Protein AF-D5GYF1-F1 (afdb_monomer_lite)

Structure (mmCIF, N/CA/C/O backbone):
data_AF-D5GYF1-F1
#
_entry.id   AF-D5GYF1-F1
#
loop_
_atom_site.group_PDB
_atom_site.id
_atom_site.type_symbol
_atom_site.label_atom_id
_atom_site.label_alt_id
_atom_site.label_comp_id
_atom_site.label_asym_id
_atom_site.label_entity_id
_atom_site.label_seq_id
_atom_site.pdbx_PDB_ins_code
_atom_site.Cartn_x
_atom_site.Cartn_y
_atom_site.Cartn_z
_atom_site.occupancy
_atom_site.B_iso_or_equiv
_atom_site.auth_seq_id
_atom_site.auth_comp_id
_atom_site.auth_asym_id
_atom_site.auth_atom_id
_atom_site.pdbx_PDB_model_num
ATOM 1 N N . MET A 1 1 ? 20.645 -6.343 13.210 1.00 85.75 1 MET A N 1
ATOM 2 C CA . MET A 1 1 ? 20.319 -5.591 14.448 1.00 85.75 1 MET A CA 1
ATOM 3 C C . MET A 1 1 ? 18.857 -5.847 14.800 1.00 85.75 1 MET A C 1
ATOM 5 O O . MET A 1 1 ? 18.083 -6.043 13.872 1.00 85.75 1 MET A O 1
ATOM 9 N N . LYS A 1 2 ? 18.475 -5.896 16.087 1.00 92.25 2 LYS A N 1
ATOM 10 C CA . LYS A 1 2 ? 17.061 -6.028 16.495 1.00 92.25 2 LYS A CA 1
ATOM 11 C C . LYS A 1 2 ? 16.458 -4.639 16.714 1.00 92.25 2 LYS A C 1
ATOM 13 O O . LYS A 1 2 ? 16.918 -3.916 17.593 1.00 92.25 2 LYS A O 1
ATOM 18 N N . TYR A 1 3 ? 15.439 -4.292 15.934 1.00 93.81 3 TYR A N 1
ATOM 19 C CA . TYR A 1 3 ? 14.643 -3.077 16.116 1.00 93.81 3 TYR A CA 1
ATOM 20 C C . TYR A 1 3 ? 13.436 -3.431 16.990 1.00 93.81 3 TYR A C 1
ATOM 22 O O . TYR A 1 3 ? 12.377 -3.774 16.477 1.00 93.81 3 TYR A O 1
ATOM 30 N N . ASN A 1 4 ? 13.635 -3.471 18.311 1.00 94.25 4 ASN A N 1
ATOM 31 C CA . ASN A 1 4 ? 12.591 -3.909 19.242 1.00 94.25 4 ASN A CA 1
ATOM 32 C C . ASN A 1 4 ? 11.381 -2.958 19.194 1.00 94.25 4 ASN A C 1
ATOM 34 O O . ASN A 1 4 ? 11.554 -1.743 19.285 1.00 94.25 4 ASN A O 1
ATOM 38 N N . GLN A 1 5 ? 10.171 -3.511 19.111 1.00 92.81 5 GLN A N 1
ATOM 39 C CA . GLN A 1 5 ? 8.918 -2.761 19.048 1.00 92.81 5 GLN A CA 1
ATOM 40 C C . GLN A 1 5 ? 7.981 -3.244 20.158 1.00 92.81 5 GLN A C 1
ATOM 42 O O . GLN A 1 5 ? 7.512 -4.375 20.122 1.00 92.81 5 GLN A O 1
ATOM 47 N N . TYR A 1 6 ? 7.717 -2.384 21.142 1.00 95.00 6 TYR A N 1
ATOM 48 C CA . TYR A 1 6 ? 6.863 -2.702 22.300 1.00 95.00 6 TYR A CA 1
ATOM 49 C C . TYR A 1 6 ? 5.538 -1.928 22.310 1.00 95.00 6 TYR A C 1
ATOM 51 O O . TYR A 1 6 ? 4.676 -2.200 23.134 1.00 95.00 6 TYR A O 1
ATOM 59 N N . ALA A 1 7 ? 5.392 -0.945 21.417 1.00 97.06 7 ALA A N 1
ATOM 60 C CA . ALA A 1 7 ? 4.228 -0.062 21.345 1.00 97.06 7 ALA A CA 1
ATOM 61 C C . ALA A 1 7 ? 3.227 -0.461 20.245 1.00 97.06 7 ALA A C 1
ATOM 63 O O . ALA A 1 7 ? 2.267 0.264 20.005 1.00 97.06 7 ALA A O 1
ATOM 64 N N . TYR A 1 8 ? 3.466 -1.573 19.542 1.00 95.62 8 TYR A N 1
ATOM 65 C CA . TYR A 1 8 ? 2.485 -2.112 18.604 1.00 95.62 8 TYR A CA 1
ATOM 66 C C . TYR A 1 8 ? 1.332 -2.726 19.396 1.00 95.62 8 TYR A C 1
ATOM 68 O O . TYR A 1 8 ? 1.560 -3.596 20.235 1.00 95.62 8 TYR A O 1
ATOM 76 N N . VAL A 1 9 ? 0.117 -2.249 19.144 1.00 96.75 9 VAL A N 1
ATOM 77 C CA . VAL A 1 9 ? -1.106 -2.795 19.732 1.00 96.75 9 VAL A CA 1
ATOM 78 C C . VAL A 1 9 ? -1.698 -3.778 18.732 1.00 96.75 9 VAL A C 1
ATOM 80 O O . VAL A 1 9 ? -1.764 -3.477 17.542 1.00 96.75 9 VAL A O 1
ATOM 83 N N . GLU A 1 10 ? -2.095 -4.959 19.206 1.00 96.56 10 GLU A N 1
ATOM 84 C CA . GLU A 1 10 ? -2.831 -5.903 18.369 1.00 96.56 10 GLU A CA 1
ATOM 85 C C . GLU A 1 10 ? -4.185 -5.299 17.991 1.00 96.56 10 GLU A C 1
ATOM 87 O O . GLU A 1 10 ? -4.981 -4.927 18.853 1.00 96.56 10 GLU A O 1
ATOM 92 N N . THR A 1 11 ? -4.429 -5.213 16.688 1.00 96.44 11 THR A N 1
ATOM 93 C CA . THR A 1 11 ? -5.622 -4.599 16.108 1.00 96.44 11 THR A CA 1
ATOM 94 C C . THR A 1 11 ? -6.282 -5.617 15.188 1.00 96.44 11 THR A C 1
ATOM 96 O O . THR A 1 11 ? -5.597 -6.213 14.354 1.00 96.44 11 THR A O 1
ATOM 99 N N . ASP A 1 12 ? -7.590 -5.837 15.323 1.00 97.31 12 ASP A N 1
ATOM 100 C CA . ASP A 1 12 ? -8.329 -6.738 14.433 1.00 97.31 12 ASP A CA 1
ATOM 101 C C . ASP A 1 12 ? -8.422 -6.191 12.995 1.00 97.31 12 ASP A C 1
ATOM 103 O O . ASP A 1 12 ? -8.092 -5.036 12.717 1.00 97.31 12 ASP A O 1
ATOM 107 N N . PHE A 1 13 ? -8.831 -7.040 12.050 1.00 96.75 13 PHE A N 1
ATOM 108 C CA . PHE A 1 13 ? -8.862 -6.664 10.635 1.00 96.75 13 PHE A CA 1
ATOM 109 C C . PHE A 1 13 ? -9.803 -5.483 10.352 1.00 96.75 13 PHE A C 1
ATOM 111 O O . PHE A 1 13 ? -9.455 -4.598 9.570 1.00 96.75 13 PHE A O 1
ATOM 118 N N . ASP A 1 14 ? -10.963 -5.430 11.006 1.00 97.31 14 ASP A N 1
ATOM 119 C CA . ASP A 1 14 ? -11.956 -4.378 10.776 1.00 97.31 14 ASP A CA 1
ATOM 120 C C . ASP A 1 14 ? -11.442 -3.017 11.262 1.00 97.31 14 ASP A C 1
ATOM 122 O O . ASP A 1 14 ? -11.573 -2.002 10.569 1.00 97.31 14 ASP A O 1
ATOM 126 N N . GLN A 1 15 ? -10.787 -2.992 12.422 1.00 97.94 15 GLN A N 1
ATOM 127 C CA . GLN A 1 15 ? -10.162 -1.799 12.971 1.00 97.94 15 GLN A CA 1
ATOM 128 C C . GLN A 1 15 ? -8.936 -1.375 12.142 1.00 97.94 15 GLN A C 1
ATOM 130 O O . GLN A 1 15 ? -8.777 -0.181 11.887 1.00 97.94 15 GLN A O 1
ATOM 135 N N . GLN A 1 16 ? -8.134 -2.315 11.616 1.00 97.81 16 GLN A N 1
ATOM 136 C CA . GLN A 1 16 ? -7.058 -2.003 10.660 1.00 97.81 16 GLN A CA 1
ATOM 137 C C . GLN A 1 16 ? -7.607 -1.319 9.398 1.00 97.81 16 GLN A C 1
ATOM 139 O O . GLN A 1 16 ? -7.102 -0.276 8.982 1.00 97.81 16 GLN A O 1
ATOM 144 N N . VAL A 1 17 ? -8.656 -1.879 8.788 1.00 97.50 17 VAL A N 1
ATOM 145 C CA . VAL A 1 17 ? -9.291 -1.316 7.585 1.00 97.50 17 VAL A CA 1
ATOM 146 C C . VAL A 1 17 ? -9.824 0.087 7.861 1.00 97.50 17 VAL A C 1
ATOM 148 O O . VAL A 1 17 ? -9.576 1.004 7.073 1.00 97.50 17 VAL A O 1
ATOM 151 N N . LYS A 1 18 ? -10.515 0.269 8.991 1.00 97.38 18 LYS A N 1
ATOM 152 C CA . LYS A 1 18 ? -11.048 1.565 9.414 1.00 97.38 18 LYS A CA 1
ATOM 153 C C . LYS A 1 18 ? -9.945 2.613 9.543 1.00 97.38 18 LYS A C 1
ATOM 155 O O . LYS A 1 18 ? -10.037 3.665 8.916 1.00 97.38 18 LYS A O 1
ATOM 160 N N . GLU A 1 19 ? -8.885 2.313 10.288 1.00 97.62 19 GLU A N 1
ATOM 161 C CA . GLU A 1 19 ? -7.773 3.244 10.498 1.00 97.62 19 GLU A CA 1
ATOM 162 C C . GLU A 1 19 ? -7.074 3.613 9.184 1.00 97.62 19 GLU A C 1
ATOM 164 O O . GLU A 1 19 ? -6.779 4.786 8.949 1.00 97.62 19 GLU A O 1
ATOM 169 N N . LEU A 1 20 ? -6.858 2.643 8.288 1.00 97.50 20 LEU A N 1
ATOM 170 C CA . LEU A 1 20 ? -6.222 2.888 6.991 1.00 97.50 20 LEU A CA 1
ATOM 171 C C . LEU A 1 20 ? -7.077 3.764 6.063 1.00 97.50 20 LEU A C 1
ATOM 173 O O . LEU A 1 20 ? -6.528 4.565 5.298 1.00 97.50 20 LEU A O 1
ATOM 177 N N . ILE A 1 21 ? -8.402 3.622 6.112 1.00 96.88 21 ILE A N 1
ATOM 178 C CA . ILE A 1 21 ? -9.333 4.496 5.387 1.00 96.88 21 ILE A CA 1
ATOM 179 C C . ILE A 1 21 ? -9.317 5.903 5.993 1.00 96.88 21 ILE A C 1
ATOM 181 O O . ILE A 1 21 ? -9.256 6.881 5.245 1.00 96.88 21 ILE A O 1
ATOM 185 N N . ASP A 1 22 ? -9.324 6.013 7.323 1.00 97.62 22 ASP A N 1
ATOM 186 C CA . ASP A 1 22 ? -9.370 7.293 8.041 1.00 97.62 22 ASP A CA 1
ATOM 187 C C . ASP A 1 22 ? -8.135 8.165 7.756 1.00 97.62 22 ASP A C 1
ATOM 189 O O . ASP A 1 22 ? -8.249 9.386 7.620 1.00 97.62 22 ASP A O 1
ATOM 193 N N . ILE A 1 23 ? -6.959 7.556 7.563 1.00 96.00 23 ILE A N 1
ATOM 194 C CA . ILE A 1 23 ? -5.734 8.269 7.155 1.00 96.00 23 ILE A CA 1
ATOM 195 C C . ILE A 1 23 ? -5.591 8.439 5.628 1.00 96.00 23 ILE A C 1
ATOM 197 O O . ILE A 1 23 ? -4.539 8.866 5.149 1.00 96.00 23 ILE A O 1
ATOM 201 N N . ASN A 1 24 ? -6.630 8.122 4.847 1.00 93.62 24 ASN A N 1
ATOM 202 C CA . ASN A 1 24 ? -6.652 8.153 3.377 1.00 93.62 24 ASN A CA 1
ATOM 203 C C . ASN A 1 24 ? -5.593 7.264 2.694 1.00 93.6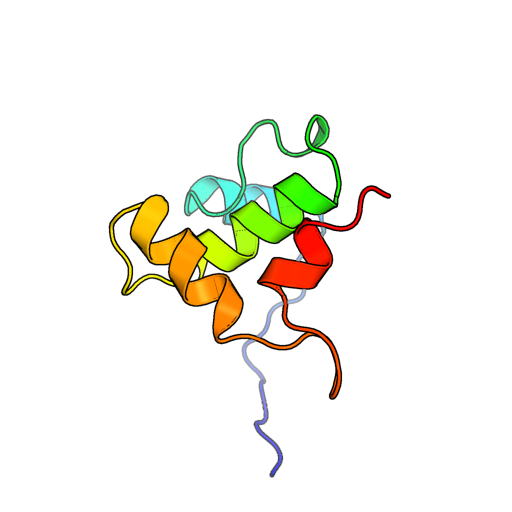2 24 ASN A C 1
ATOM 205 O O . ASN A 1 24 ? -5.179 7.542 1.565 1.00 93.62 24 ASN A O 1
ATOM 209 N N . PHE A 1 25 ? -5.143 6.199 3.359 1.00 95.38 25 PHE A N 1
ATOM 210 C CA . PHE A 1 25 ? -4.161 5.264 2.811 1.00 95.38 25 PHE A CA 1
ATOM 211 C C . PHE A 1 25 ? -4.830 4.159 1.984 1.00 95.38 25 PHE A C 1
ATOM 213 O O . PHE A 1 25 ? -4.374 3.848 0.881 1.00 95.38 25 PHE A O 1
ATOM 220 N N . LEU A 1 26 ? -5.944 3.613 2.483 1.00 96.38 26 LEU A N 1
ATOM 221 C CA . LEU A 1 26 ? -6.737 2.573 1.826 1.00 96.38 26 LEU A CA 1
ATOM 222 C C . LEU A 1 26 ? -7.994 3.179 1.168 1.00 96.38 26 LEU A C 1
ATOM 224 O O . LEU A 1 26 ? -8.715 3.941 1.815 1.00 96.38 26 LEU A O 1
ATOM 228 N N . PRO A 1 27 ? -8.302 2.864 -0.106 1.00 94.75 27 PRO A N 1
ATOM 229 C CA . PRO A 1 27 ? -9.557 3.280 -0.728 1.00 94.75 27 PRO A CA 1
ATOM 230 C C . PRO A 1 27 ? -10.773 2.675 -0.016 1.00 94.75 27 PRO A C 1
ATOM 232 O O . PRO A 1 27 ? -10.770 1.501 0.341 1.00 94.75 27 PRO A O 1
ATOM 235 N N . LYS A 1 28 ? -11.863 3.440 0.114 1.00 95.62 28 LYS A N 1
ATOM 236 C CA . LYS A 1 28 ? -13.108 2.954 0.745 1.00 95.62 28 LYS A CA 1
ATOM 237 C C . LYS A 1 28 ? -13.706 1.729 0.048 1.00 95.62 28 LYS A C 1
ATOM 239 O O . LYS A 1 28 ? -14.350 0.917 0.694 1.00 95.62 28 LYS A O 1
ATOM 244 N N . ASN A 1 29 ? -13.483 1.601 -1.258 1.00 95.44 29 ASN A N 1
ATOM 245 C CA . ASN A 1 29 ? -13.957 0.493 -2.080 1.00 95.44 29 ASN A CA 1
ATOM 246 C C . ASN A 1 29 ? -12.860 -0.549 -2.367 1.00 95.44 29 ASN A C 1
ATOM 248 O O . ASN A 1 29 ? -12.899 -1.193 -3.408 1.00 95.44 29 ASN A O 1
ATOM 252 N N . TYR A 1 30 ? -11.862 -0.705 -1.484 1.00 94.06 30 TYR A N 1
ATOM 253 C CA . TYR A 1 30 ? -10.721 -1.611 -1.700 1.00 94.06 30 TYR A CA 1
ATOM 254 C C . TYR A 1 30 ? -11.120 -3.059 -2.023 1.00 94.06 30 TYR A C 1
ATOM 256 O O . TYR A 1 30 ? -10.370 -3.749 -2.704 1.00 94.06 30 TYR A O 1
ATOM 264 N N . ALA A 1 31 ? -12.284 -3.514 -1.549 1.00 94.00 31 ALA A N 1
ATOM 265 C CA . ALA A 1 31 ? -12.796 -4.856 -1.811 1.00 94.00 31 ALA A CA 1
ATOM 266 C C . ALA A 1 31 ? -13.082 -5.113 -3.304 1.00 94.00 31 ALA A C 1
ATOM 268 O O . ALA A 1 31 ? -13.034 -6.260 -3.740 1.00 94.00 31 ALA A O 1
ATOM 269 N N . ASP A 1 32 ? -13.320 -4.058 -4.089 1.00 95.81 32 ASP A N 1
ATOM 270 C CA . ASP A 1 32 ? -13.546 -4.147 -5.537 1.00 95.81 32 ASP A CA 1
ATOM 271 C C . ASP A 1 32 ? -12.233 -4.165 -6.339 1.00 95.81 32 ASP A C 1
ATOM 273 O O . ASP A 1 32 ? -12.239 -4.357 -7.557 1.00 95.81 32 ASP A O 1
ATOM 277 N N . TRP A 1 33 ? -11.096 -3.906 -5.686 1.00 94.56 33 TRP A N 1
ATOM 278 C CA . TRP A 1 33 ? -9.803 -3.787 -6.350 1.00 94.56 33 TRP A CA 1
ATOM 279 C C . TRP A 1 33 ? -9.137 -5.156 -6.443 1.00 94.56 33 TRP A C 1
ATOM 281 O O . TRP A 1 33 ? -9.103 -5.921 -5.480 1.00 94.56 33 TRP A O 1
ATOM 291 N N . ASN A 1 34 ? -8.538 -5.455 -7.598 1.00 93.94 34 ASN A N 1
ATOM 292 C CA . ASN A 1 34 ? -7.679 -6.628 -7.696 1.00 93.94 34 ASN A CA 1
ATOM 293 C C . ASN A 1 34 ? -6.375 -6.411 -6.909 1.00 93.94 34 ASN A C 1
ATOM 295 O O . ASN A 1 34 ? -5.977 -5.286 -6.597 1.00 93.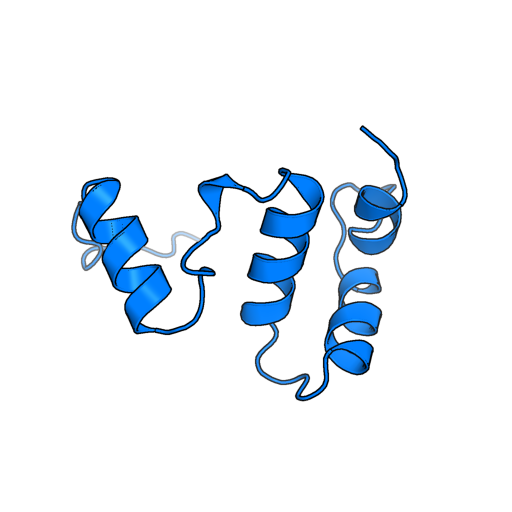94 34 ASN A O 1
ATOM 299 N N . PHE A 1 35 ? -5.690 -7.514 -6.620 1.00 93.00 35 PHE A N 1
ATOM 300 C CA . PHE A 1 35 ? -4.470 -7.511 -5.820 1.00 93.00 35 PHE A CA 1
ATOM 301 C C . PHE A 1 35 ? -3.385 -6.565 -6.359 1.00 93.00 35 PHE A C 1
ATOM 303 O O . PHE A 1 35 ? -2.793 -5.816 -5.584 1.00 93.00 35 PHE A O 1
ATOM 310 N N . ASN A 1 36 ? -3.132 -6.579 -7.671 1.00 92.38 36 ASN A N 1
ATOM 311 C CA . ASN A 1 36 ? -2.069 -5.775 -8.276 1.00 92.38 36 ASN A CA 1
ATOM 312 C C . ASN A 1 36 ? -2.364 -4.277 -8.156 1.00 92.38 36 ASN A C 1
ATOM 314 O O . ASN A 1 36 ? -1.477 -3.507 -7.782 1.00 92.38 36 ASN A O 1
ATOM 318 N N . ASP A 1 37 ? -3.608 -3.874 -8.413 1.00 92.31 37 ASP A N 1
ATOM 319 C CA . ASP A 1 37 ? -4.030 -2.480 -8.301 1.00 92.31 37 ASP A CA 1
ATOM 320 C C . ASP A 1 37 ? -3.997 -2.007 -6.845 1.00 92.31 37 ASP A C 1
ATOM 322 O O . ASP A 1 37 ? -3.531 -0.898 -6.562 1.00 92.31 37 ASP A O 1
ATOM 326 N N . LEU A 1 38 ? -4.435 -2.856 -5.908 1.00 95.25 38 LEU A N 1
ATOM 327 C CA . LEU A 1 38 ? -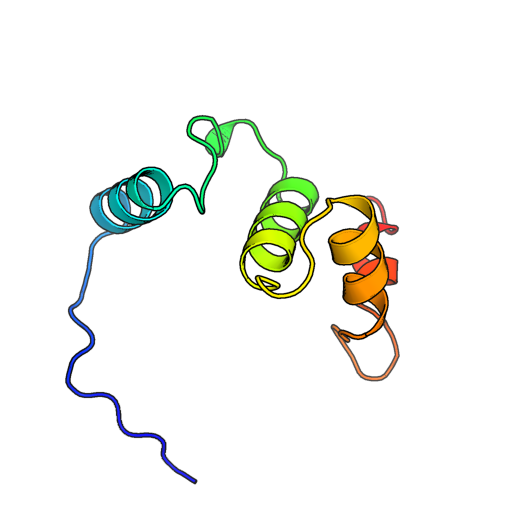4.410 -2.539 -4.485 1.00 95.25 38 LEU A CA 1
ATOM 328 C C . LEU A 1 38 ? -2.970 -2.403 -3.978 1.00 95.25 38 LEU A C 1
ATOM 330 O O . LEU A 1 38 ? -2.621 -1.370 -3.409 1.00 95.25 38 LEU A O 1
ATOM 334 N N . LEU A 1 39 ? -2.104 -3.385 -4.240 1.00 94.88 39 LEU A N 1
ATOM 335 C CA . LEU A 1 39 ? -0.695 -3.332 -3.842 1.00 94.88 39 LEU A CA 1
ATOM 336 C C . LEU A 1 39 ? 0.008 -2.115 -4.457 1.00 94.88 39 LEU A C 1
ATOM 338 O O . LEU A 1 39 ? 0.694 -1.373 -3.752 1.00 94.88 39 LEU A O 1
ATOM 342 N N . GLY A 1 40 ? -0.207 -1.868 -5.752 1.00 94.12 40 GLY A N 1
ATOM 343 C CA . GLY A 1 40 ? 0.339 -0.706 -6.445 1.00 94.12 40 GLY A CA 1
ATOM 344 C C . GLY A 1 40 ? -0.103 0.607 -5.803 1.00 94.12 40 GLY A C 1
ATOM 345 O O . GLY A 1 40 ? 0.722 1.494 -5.573 1.00 94.12 40 GLY A O 1
ATOM 346 N N . LYS A 1 41 ? -1.386 0.729 -5.443 1.00 94.12 41 LYS A N 1
ATOM 347 C CA . LYS A 1 41 ? -1.913 1.902 -4.740 1.00 94.12 41 LYS A CA 1
ATOM 348 C C . LYS A 1 41 ? -1.261 2.083 -3.371 1.00 94.12 41 LYS A C 1
ATOM 350 O O . LYS A 1 41 ? -0.788 3.183 -3.092 1.00 94.12 41 LYS A O 1
ATOM 355 N N . LEU A 1 42 ? -1.206 1.039 -2.543 1.00 95.62 42 LEU A N 1
ATOM 356 C CA . LEU A 1 42 ? -0.660 1.128 -1.185 1.00 95.62 42 LEU A CA 1
ATOM 357 C C . LEU A 1 42 ? 0.826 1.507 -1.199 1.00 95.62 42 LEU A C 1
ATOM 359 O O . LEU A 1 42 ? 1.225 2.421 -0.481 1.00 95.62 42 LEU A O 1
ATOM 363 N N . VAL A 1 43 ? 1.632 0.902 -2.078 1.00 95.62 43 VAL A N 1
ATOM 364 C CA . VAL A 1 43 ? 3.052 1.269 -2.218 1.00 95.62 43 VAL A CA 1
ATOM 365 C C . VAL A 1 43 ? 3.201 2.717 -2.686 1.00 95.62 43 VAL A C 1
ATOM 367 O O . VAL A 1 43 ? 3.990 3.476 -2.137 1.00 95.62 43 VAL A O 1
ATOM 370 N N . LYS A 1 44 ? 2.403 3.173 -3.654 1.00 94.19 44 LYS A N 1
ATOM 371 C CA . LYS A 1 44 ? 2.433 4.584 -4.069 1.00 94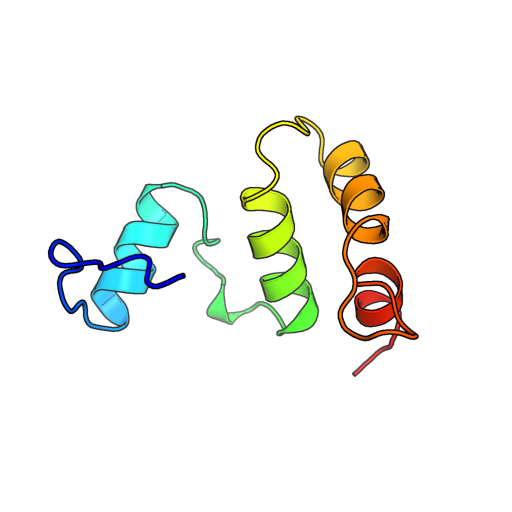.19 44 LYS A CA 1
ATOM 372 C C . LYS A 1 44 ? 2.076 5.542 -2.923 1.00 94.19 44 LYS A C 1
ATOM 374 O O . LYS A 1 44 ? 2.587 6.666 -2.891 1.00 94.19 44 LYS A O 1
ATOM 379 N N . MET A 1 45 ? 1.206 5.138 -1.997 1.00 93.88 45 MET A N 1
ATOM 380 C CA . MET A 1 45 ? 0.828 5.959 -0.844 1.00 93.88 45 MET A CA 1
ATOM 381 C C . MET A 1 45 ? 1.942 6.064 0.207 1.00 93.88 45 MET A C 1
ATOM 383 O O . MET A 1 45 ? 2.027 7.106 0.854 1.00 93.88 45 MET A O 1
ATOM 387 N N . THR A 1 46 ? 2.839 5.076 0.331 1.00 94.25 46 THR A N 1
ATOM 388 C CA . THR A 1 46 ? 3.998 5.165 1.246 1.00 94.25 46 THR A CA 1
ATOM 389 C C . THR A 1 46 ? 5.090 6.114 0.743 1.00 94.25 46 THR A C 1
ATOM 391 O O . THR A 1 46 ? 5.800 6.707 1.551 1.00 94.25 46 THR A O 1
ATOM 394 N N . ILE A 1 47 ? 5.190 6.317 -0.575 1.00 93.50 47 ILE A N 1
ATOM 395 C CA . ILE A 1 47 ? 6.162 7.213 -1.232 1.00 93.50 47 ILE A CA 1
ATOM 396 C C . ILE A 1 47 ? 5.681 8.672 -1.118 1.00 93.50 47 ILE A C 1
ATOM 398 O O . ILE A 1 47 ? 5.237 9.296 -2.090 1.00 93.50 47 ILE A O 1
ATOM 402 N N . ALA A 1 48 ? 5.656 9.211 0.100 1.00 91.50 48 ALA A N 1
ATOM 403 C CA . ALA A 1 48 ? 5.087 10.522 0.419 1.00 91.50 48 ALA A CA 1
ATOM 404 C C . ALA A 1 48 ? 5.853 11.709 -0.205 1.00 91.50 48 ALA A C 1
ATOM 406 O O . ALA A 1 48 ? 5.291 12.799 -0.370 1.00 91.50 48 ALA A O 1
ATOM 407 N N . GLU A 1 49 ? 7.122 11.521 -0.564 1.00 90.56 49 GLU A N 1
ATOM 408 C CA . GLU A 1 49 ? 7.982 12.509 -1.215 1.00 90.56 49 GLU A CA 1
ATOM 409 C C . GLU A 1 49 ? 7.554 12.800 -2.660 1.00 90.56 49 GLU A C 1
ATOM 411 O O . GLU A 1 49 ? 7.625 13.945 -3.109 1.00 90.56 49 GLU A O 1
ATOM 416 N N . ALA A 1 50 ? 7.021 11.802 -3.368 1.00 92.38 50 ALA A N 1
ATOM 417 C CA . ALA A 1 50 ? 6.484 11.975 -4.710 1.00 92.38 50 ALA A CA 1
ATOM 418 C C . ALA A 1 50 ? 5.042 12.501 -4.631 1.00 92.38 50 ALA A C 1
ATOM 420 O O . ALA A 1 50 ? 4.145 11.828 -4.123 1.00 92.38 50 ALA A O 1
ATOM 421 N N . LYS A 1 51 ? 4.807 13.725 -5.123 1.00 91.19 51 LYS A N 1
ATOM 422 C CA . LYS A 1 51 ? 3.515 14.429 -4.978 1.00 91.19 51 LYS A CA 1
ATOM 423 C C . LYS A 1 51 ? 2.500 14.136 -6.081 1.00 91.19 51 LYS A C 1
ATOM 425 O O . LYS A 1 51 ? 1.310 14.342 -5.872 1.00 91.19 51 LYS A O 1
ATOM 430 N N . THR A 1 52 ? 2.946 13.642 -7.232 1.00 93.12 52 THR A N 1
ATOM 431 C CA . THR A 1 52 ? 2.080 13.301 -8.369 1.00 93.12 52 THR A CA 1
ATOM 432 C C . THR A 1 52 ? 2.052 11.793 -8.588 1.00 93.12 52 THR A C 1
ATOM 434 O O . THR A 1 52 ? 3.021 11.099 -8.277 1.00 93.12 52 THR A O 1
ATOM 437 N N . ASP A 1 53 ? 0.958 11.270 -9.149 1.00 89.50 53 ASP A N 1
ATOM 438 C CA . ASP A 1 53 ? 0.864 9.835 -9.455 1.00 89.50 53 ASP A CA 1
ATOM 439 C C . ASP A 1 53 ? 1.933 9.390 -10.466 1.00 89.50 53 ASP A C 1
ATOM 441 O O . ASP A 1 53 ? 2.529 8.325 -10.311 1.00 89.50 53 ASP A O 1
ATOM 445 N N . ALA A 1 54 ? 2.260 10.244 -11.440 1.00 91.44 54 ALA A N 1
ATOM 446 C CA . ALA A 1 54 ? 3.343 9.989 -12.386 1.00 91.44 54 ALA A CA 1
ATOM 447 C C . ALA A 1 54 ? 4.697 9.833 -11.672 1.00 91.44 54 ALA A C 1
ATOM 449 O O . ALA A 1 54 ? 5.395 8.846 -11.893 1.00 91.44 54 ALA A O 1
ATOM 450 N N . ALA A 1 55 ? 5.039 10.745 -10.753 1.00 93.38 55 ALA A N 1
ATOM 451 C CA . ALA A 1 55 ? 6.284 10.655 -9.989 1.00 93.38 55 ALA A CA 1
ATOM 452 C C . ALA A 1 55 ? 6.321 9.403 -9.099 1.00 93.38 55 ALA A C 1
ATOM 454 O O . ALA A 1 55 ? 7.336 8.709 -9.053 1.00 93.38 55 ALA A O 1
ATOM 455 N N . LYS A 1 56 ? 5.202 9.074 -8.440 1.00 92.88 56 LYS A N 1
ATOM 456 C CA . LYS A 1 56 ? 5.069 7.850 -7.635 1.00 92.88 56 LYS A CA 1
ATOM 457 C C . LYS A 1 56 ? 5.238 6.594 -8.493 1.00 92.88 56 LYS A C 1
ATOM 459 O O . LYS A 1 56 ? 5.878 5.646 -8.060 1.00 92.88 56 LYS A O 1
ATOM 464 N N . THR A 1 57 ? 4.711 6.596 -9.717 1.00 92.00 57 THR A N 1
ATOM 465 C CA . THR A 1 57 ? 4.848 5.482 -10.667 1.00 92.00 57 THR A CA 1
ATOM 466 C C . THR A 1 57 ? 6.297 5.289 -11.104 1.00 92.00 57 THR A C 1
ATOM 468 O O . THR A 1 57 ? 6.780 4.161 -11.097 1.00 92.00 57 THR A O 1
ATOM 471 N N . THR A 1 58 ? 7.023 6.369 -11.409 1.00 93.06 58 THR A N 1
ATOM 472 C CA . THR A 1 58 ? 8.457 6.292 -11.732 1.00 93.06 58 THR A CA 1
ATOM 473 C C . THR A 1 58 ? 9.252 5.671 -10.585 1.00 93.06 58 THR A C 1
ATOM 475 O O . THR A 1 58 ? 10.072 4.782 -10.818 1.00 93.06 58 THR A O 1
ATOM 478 N N . LYS A 1 59 ? 8.946 6.069 -9.343 1.00 94.12 59 LYS A N 1
ATOM 479 C CA . LYS A 1 59 ? 9.597 5.545 -8.138 1.00 94.12 59 LYS A CA 1
ATOM 480 C C . LYS A 1 59 ? 9.439 4.038 -7.952 1.00 94.12 59 LYS A C 1
ATOM 482 O O . LYS A 1 59 ? 10.336 3.426 -7.392 1.00 94.12 59 LYS A O 1
ATOM 487 N N . LEU A 1 60 ? 8.390 3.406 -8.486 1.00 93.19 60 LEU A N 1
ATOM 488 C CA . LEU A 1 60 ? 8.223 1.947 -8.401 1.00 93.19 60 LEU A CA 1
ATOM 489 C C . LEU A 1 60 ? 9.358 1.164 -9.079 1.00 93.19 60 LEU A C 1
ATOM 491 O O . LEU A 1 60 ? 9.608 0.021 -8.712 1.00 93.19 60 LEU A O 1
ATOM 495 N N . SER A 1 61 ? 10.054 1.766 -10.047 1.00 93.69 61 SER A N 1
ATOM 496 C CA . SER A 1 61 ? 11.190 1.119 -10.722 1.00 93.69 61 SER A CA 1
ATOM 497 C C . SER A 1 61 ? 12.451 1.077 -9.851 1.00 93.69 61 SER A C 1
ATOM 499 O O . SER A 1 61 ? 13.370 0.326 -10.153 1.00 93.69 61 SER A O 1
ATOM 501 N N . GLU A 1 62 ? 12.497 1.869 -8.774 1.00 94.25 62 GLU A N 1
ATOM 502 C CA . GLU A 1 62 ? 13.608 1.893 -7.810 1.00 94.25 62 GLU A CA 1
ATOM 503 C C . GLU A 1 62 ? 13.492 0.771 -6.762 1.00 94.25 62 GLU A C 1
ATOM 505 O O . GLU A 1 62 ? 14.459 0.479 -6.060 1.00 94.25 62 GLU A O 1
ATOM 510 N N . PHE A 1 63 ? 12.328 0.119 -6.662 1.00 95.56 63 PHE A N 1
ATOM 511 C CA . PHE A 1 63 ? 12.090 -1.005 -5.756 1.00 95.56 63 PHE A CA 1
ATOM 512 C C . PHE A 1 63 ? 12.229 -2.336 -6.496 1.00 95.56 63 PHE A C 1
ATOM 514 O O . PHE A 1 63 ? 11.874 -2.456 -7.670 1.00 95.56 63 PHE A O 1
ATOM 521 N N . ALA A 1 64 ? 12.689 -3.362 -5.785 1.00 95.94 64 ALA A N 1
ATOM 522 C CA . ALA A 1 64 ? 12.854 -4.712 -6.309 1.00 95.94 64 ALA A CA 1
ATOM 523 C C . ALA A 1 64 ? 11.988 -5.711 -5.532 1.00 95.94 64 ALA A C 1
ATOM 525 O O . ALA A 1 64 ? 11.891 -5.626 -4.309 1.00 95.94 64 ALA A O 1
ATOM 526 N N . VAL A 1 65 ? 11.367 -6.656 -6.244 1.00 95.12 65 VAL A N 1
ATOM 527 C CA . VAL A 1 65 ? 10.653 -7.800 -5.637 1.00 95.12 65 VAL A CA 1
ATOM 528 C C . VAL A 1 65 ? 11.541 -9.041 -5.547 1.00 95.12 65 VAL A C 1
ATOM 530 O O . VAL A 1 65 ? 11.275 -9.945 -4.761 1.00 95.12 65 VAL A O 1
ATOM 533 N N . SER A 1 66 ? 12.608 -9.080 -6.345 1.00 94.88 66 SER A N 1
ATOM 534 C CA . SER A 1 66 ? 13.651 -10.102 -6.332 1.00 94.88 66 SER A CA 1
ATOM 535 C C . SER A 1 66 ? 14.967 -9.504 -6.837 1.00 94.88 66 SER A C 1
ATOM 537 O O . SER A 1 66 ? 15.016 -8.360 -7.284 1.00 94.88 66 SER A O 1
ATOM 539 N N . ASN A 1 67 ? 16.042 -10.285 -6.802 1.00 93.62 67 ASN A N 1
ATOM 540 C CA . ASN A 1 67 ? 17.335 -9.931 -7.397 1.00 93.62 67 ASN A CA 1
ATOM 541 C C . ASN A 1 67 ? 17.281 -9.708 -8.924 1.00 93.62 67 ASN A C 1
ATOM 543 O O . ASN A 1 67 ? 18.214 -9.139 -9.482 1.00 93.62 67 ASN A O 1
ATOM 547 N N . GLU A 1 68 ? 16.216 -10.157 -9.590 1.00 94.31 68 GLU A N 1
ATOM 548 C CA . GLU A 1 68 ? 16.087 -10.166 -11.053 1.00 94.31 68 GLU A CA 1
ATOM 549 C C . GLU A 1 68 ? 14.897 -9.339 -11.562 1.00 94.31 68 GLU A C 1
ATOM 551 O O . GLU A 1 68 ? 14.730 -9.182 -12.771 1.00 94.31 68 GLU A O 1
ATOM 556 N N . GLN A 1 69 ? 14.047 -8.815 -10.671 1.00 94.56 69 GLN A N 1
ATOM 557 C CA . GLN A 1 69 ? 12.796 -8.168 -11.060 1.00 94.56 69 GLN A CA 1
ATOM 558 C C . GLN A 1 69 ? 12.484 -6.928 -10.215 1.00 94.56 69 GLN A C 1
ATOM 560 O O . GLN A 1 69 ? 12.409 -6.981 -8.983 1.00 94.56 69 GLN A O 1
ATOM 565 N N . THR A 1 70 ? 12.225 -5.811 -10.902 1.00 95.62 70 THR A N 1
ATOM 566 C CA . THR A 1 70 ? 11.733 -4.579 -10.272 1.00 95.62 70 THR A CA 1
ATOM 567 C C . THR A 1 70 ? 10.256 -4.700 -9.900 1.00 95.62 70 THR A C 1
ATOM 569 O O . THR A 1 70 ? 9.504 -5.474 -10.498 1.00 95.62 70 THR A O 1
ATOM 572 N N . LEU A 1 71 ? 9.798 -3.897 -8.941 1.00 93.81 71 LEU A N 1
ATOM 573 C CA . LEU A 1 71 ? 8.380 -3.821 -8.594 1.00 93.81 71 LEU A CA 1
ATOM 574 C C . LEU A 1 71 ? 7.542 -3.269 -9.760 1.00 93.81 71 LEU A C 1
ATOM 576 O O . LEU A 1 71 ? 6.438 -3.747 -10.015 1.00 93.81 71 LEU A O 1
ATOM 580 N N . ALA A 1 72 ? 8.085 -2.317 -10.523 1.00 93.31 72 ALA A N 1
ATOM 581 C CA . ALA A 1 72 ? 7.444 -1.840 -11.746 1.00 93.31 72 ALA A CA 1
ATOM 582 C C . ALA A 1 72 ? 7.233 -2.969 -12.773 1.00 93.31 72 ALA A C 1
ATOM 584 O O . ALA A 1 72 ? 6.166 -3.053 -13.381 1.00 93.31 72 ALA A O 1
ATOM 585 N N . ASP A 1 73 ? 8.213 -3.857 -12.959 1.00 93.56 73 ASP A N 1
ATOM 586 C CA . ASP A 1 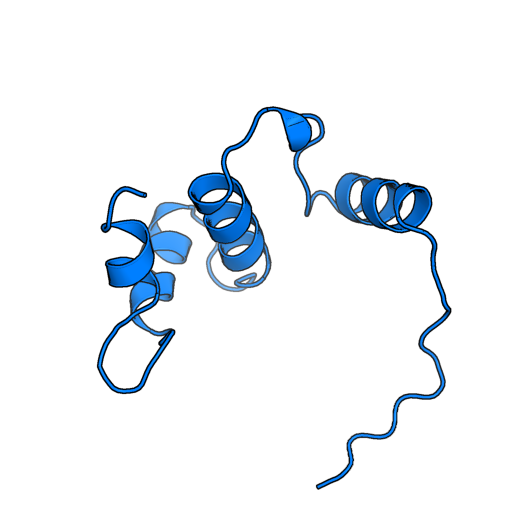73 ? 8.093 -4.992 -13.883 1.00 93.56 73 ASP A CA 1
ATOM 587 C C . ASP A 1 73 ? 7.222 -6.121 -13.334 1.00 93.56 73 ASP A C 1
ATOM 589 O O . ASP A 1 73 ? 6.600 -6.848 -14.110 1.00 93.56 73 ASP A O 1
ATOM 593 N N . PHE A 1 74 ? 7.1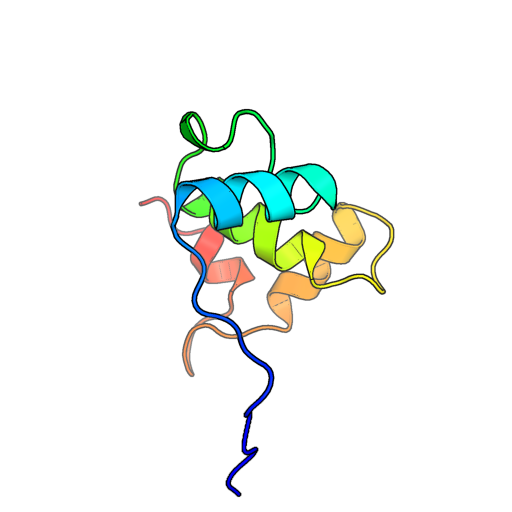35 -6.263 -12.011 1.00 93.06 74 PHE A N 1
ATOM 594 C CA . PHE A 1 74 ? 6.169 -7.146 -11.362 1.00 93.06 74 PHE A CA 1
ATOM 595 C C . PHE A 1 74 ? 4.732 -6.768 -11.734 1.00 93.06 74 PHE A C 1
ATOM 597 O O . PHE A 1 74 ? 3.995 -7.620 -12.220 1.00 93.06 74 PHE A O 1
ATOM 604 N N . PHE A 1 75 ? 4.364 -5.487 -11.637 1.00 91.00 75 PHE A N 1
ATOM 605 C CA . PHE A 1 75 ? 3.009 -5.034 -11.976 1.00 91.00 75 PHE A CA 1
ATOM 606 C C . PHE A 1 75 ? 2.659 -5.114 -13.468 1.00 91.00 75 PHE A C 1
ATOM 608 O O . PHE A 1 75 ? 1.483 -5.161 -13.821 1.00 91.00 75 PHE A O 1
ATOM 615 N N . LYS A 1 76 ? 3.655 -5.146 -14.364 1.00 89.38 76 LYS A N 1
ATOM 616 C CA . LYS A 1 76 ? 3.419 -5.336 -15.807 1.00 89.38 76 LYS A CA 1
ATOM 617 C C . LYS A 1 76 ? 3.034 -6.773 -16.158 1.00 89.38 76 LYS A C 1
ATOM 619 O O . LYS A 1 76 ? 2.449 -6.999 -17.218 1.00 89.38 76 LYS A O 1
ATOM 624 N N . ARG A 1 77 ? 3.373 -7.752 -15.312 1.00 79.38 77 ARG A N 1
ATOM 625 C CA . ARG A 1 77 ? 2.952 -9.138 -15.518 1.00 79.38 77 ARG A CA 1
ATOM 626 C C . ARG A 1 77 ? 1.475 -9.241 -15.151 1.00 79.38 77 ARG A C 1
ATOM 628 O O . ARG A 1 77 ? 1.098 -9.039 -14.001 1.00 79.38 77 ARG A O 1
ATOM 635 N N . LYS A 1 78 ? 0.631 -9.537 -16.141 1.00 56.19 78 LYS A N 1
ATOM 636 C CA . LYS A 1 78 ? -0.758 -9.919 -15.874 1.00 56.19 78 LYS A CA 1
ATOM 637 C C . LYS A 1 78 ? -0.749 -11.202 -15.040 1.00 56.19 78 LYS A C 1
ATOM 639 O O . LYS A 1 78 ? -0.075 -12.157 -15.428 1.00 56.19 78 LYS A O 1
ATOM 644 N N . ALA A 1 79 ? -1.447 -11.169 -13.908 1.00 52.91 79 ALA A N 1
ATOM 645 C CA . ALA A 1 79 ? -1.905 -12.376 -13.230 1.00 52.91 79 ALA A CA 1
ATOM 646 C C . ALA A 1 79 ? -2.961 -13.076 -14.096 1.00 52.91 79 ALA A C 1
ATOM 648 O O . ALA A 1 79 ? -3.702 -12.349 -14.805 1.00 52.91 79 ALA A O 1
#

Sequence (79 aa):
MKYNQYAYVETDFDQQVKELIDINFLPKNYADWNFNDLLGKLVKMTIAEAKTDAAKTTKLSEFAVSNEQTLADFFKRKA

Radius of gyration: 14.96 Å; chains: 1; bounding box: 34×27×38 Å

InterPro domains:
  IPR015251 X-Prolyl dipeptidyl aminopeptidase PepX, N-terminal domain [PF09168] (1-78)
  IPR015251 X-Prolyl dipeptidyl aminopeptidase PepX, N-terminal domain [SM00940] (1-77)
  IPR036313 PepX, N-terminal domain superfamily [SSF81761] (1-78)

Secondary structure (DSSP, 8-state):
-------PPP--HHHHHHHHHHTT-S-TTGGGS-HHHHHHHHHHHH-TT--SHHHHHHHGGG-EEETTEEHHHHHHS--

Foldseek 3Di:
DDPDDDPDDDDDPVRVQVVCVVVVLADPVNVPDDPLRRVLSNQLSVPVVQPDPVSSLVCQQVAAPDPVGTSNRVSVDDD

Organism: Lactobacillus crispatus (strain ST1) (NCBI:txid748671)

pLDDT: mean 93.15, std 6.8, range [52.91, 97.94]